Protein AF-A0A7Z2NXB9-F1 (afdb_monomer_lite)

Secondary structure (DSSP, 8-state):
-PPP----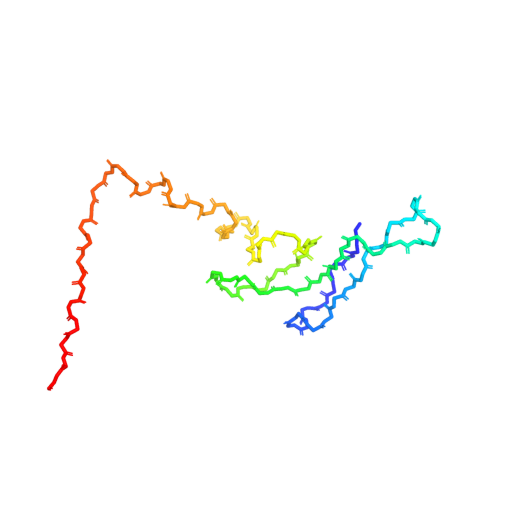SS---EEEEETTSSS-EEEEEEEEEE-TTT--EEEE--SSS-S----TTT-TTT--TTTTSSSS------------

Foldseek 3Di:
DDDADPCPVFPDWQFDWDVVDVVTDGPATWYWDAAPPPRDIDTDPGPVDHRWADDPPDTPVPPCCVPVPDPDDDDDPPDDDDDD

Structure (mmCIF, N/CA/C/O backbone):
data_AF-A0A7Z2NXB9-F1
#
_entry.id   AF-A0A7Z2NXB9-F1
#
loop_
_atom_site.group_PDB
_atom_site.id
_atom_site.type_symbol
_atom_site.label_atom_id
_atom_site.label_alt_id
_atom_site.label_comp_id
_atom_site.label_asym_id
_atom_site.label_entity_id
_atom_site.label_seq_id
_atom_site.pdbx_PDB_ins_code
_atom_site.Cartn_x
_atom_site.Cartn_y
_atom_site.Cartn_z
_atom_site.occupancy
_atom_site.B_iso_or_equiv
_atom_site.auth_seq_id
_atom_site.auth_comp_id
_a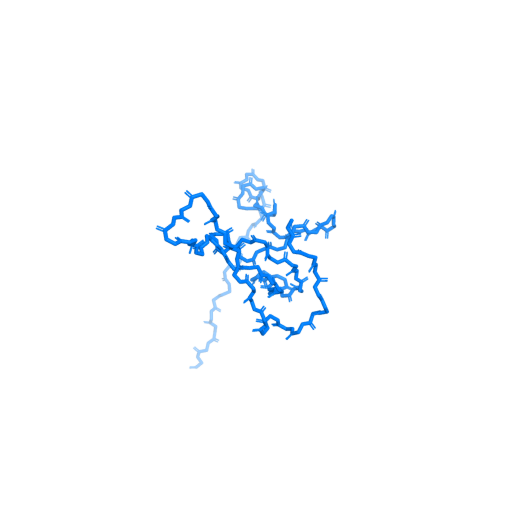tom_site.auth_asym_id
_atom_site.auth_atom_id
_atom_site.pdbx_PDB_model_num
ATOM 1 N N . MET A 1 1 ? 6.622 8.343 -6.512 1.00 61.28 1 MET A N 1
ATOM 2 C CA . MET A 1 1 ? 5.663 7.299 -6.086 1.00 61.28 1 MET A CA 1
ATOM 3 C C . MET A 1 1 ? 4.258 7.840 -6.293 1.00 61.28 1 MET A C 1
ATOM 5 O O . MET A 1 1 ? 4.124 9.057 -6.267 1.00 61.28 1 MET A O 1
ATOM 9 N N . PRO A 1 2 ? 3.255 6.992 -6.567 1.00 67.88 2 PRO A N 1
ATOM 10 C CA . PRO A 1 2 ? 1.873 7.451 -6.710 1.00 67.88 2 PRO A CA 1
ATOM 11 C C . PRO A 1 2 ? 1.398 8.134 -5.426 1.00 67.88 2 PRO A C 1
ATOM 13 O O . PRO A 1 2 ? 1.736 7.687 -4.328 1.00 67.88 2 PRO A O 1
ATOM 16 N N . GLU A 1 3 ? 0.644 9.223 -5.573 1.00 79.56 3 GLU A N 1
ATOM 17 C CA . GLU A 1 3 ? 0.071 9.920 -4.424 1.00 79.56 3 GLU A CA 1
ATOM 18 C C . GLU A 1 3 ? -1.027 9.072 -3.762 1.00 79.56 3 GLU A C 1
ATOM 20 O O . GLU A 1 3 ? -1.777 8.376 -4.459 1.00 79.56 3 GLU A O 1
ATOM 25 N N . PRO A 1 4 ? -1.155 9.117 -2.423 1.00 82.31 4 PRO A N 1
ATOM 26 C CA . PRO A 1 4 ? -2.238 8.432 -1.734 1.00 82.31 4 PRO A CA 1
ATOM 27 C C . PRO A 1 4 ? -3.608 8.960 -2.181 1.00 82.31 4 PRO A C 1
ATOM 29 O O . PRO A 1 4 ? -3.879 10.154 -2.090 1.00 82.31 4 PRO A O 1
ATOM 32 N N . TRP A 1 5 ? -4.498 8.069 -2.627 1.00 86.69 5 TRP A N 1
ATOM 33 C CA . TRP A 1 5 ? -5.909 8.396 -2.880 1.00 86.69 5 TRP A CA 1
ATOM 34 C C . TRP A 1 5 ? -6.740 8.329 -1.588 1.00 86.69 5 TRP A C 1
ATOM 36 O O . TRP A 1 5 ? -6.206 8.061 -0.515 1.00 86.69 5 TRP A O 1
ATOM 46 N N . ALA A 1 6 ? -8.053 8.558 -1.660 1.00 90.25 6 ALA A N 1
ATOM 47 C CA . ALA A 1 6 ? -8.947 8.354 -0.516 1.00 90.25 6 ALA A CA 1
ATOM 48 C C . ALA A 1 6 ? -8.922 6.888 -0.026 1.00 90.25 6 ALA A C 1
ATOM 50 O O . ALA A 1 6 ? -8.877 5.974 -0.846 1.00 90.25 6 ALA A O 1
ATOM 51 N N . ASP A 1 7 ? -8.963 6.656 1.293 1.00 88.44 7 ASP A N 1
ATOM 52 C CA . ASP A 1 7 ? -9.003 5.296 1.860 1.00 88.44 7 ASP A CA 1
ATOM 53 C C . ASP A 1 7 ? -10.282 4.572 1.422 1.00 88.44 7 ASP A C 1
ATOM 55 O O . ASP A 1 7 ? -11.383 4.881 1.872 1.00 88.44 7 ASP A O 1
ATOM 59 N N . ASP A 1 8 ? -10.114 3.590 0.541 1.00 87.44 8 ASP A N 1
ATOM 60 C CA . ASP A 1 8 ? -11.172 2.732 0.010 1.00 87.44 8 ASP A CA 1
ATOM 61 C C . ASP A 1 8 ? -11.267 1.394 0.758 1.00 87.44 8 ASP A C 1
ATOM 63 O O . ASP A 1 8 ? -11.857 0.433 0.269 1.00 87.44 8 ASP A O 1
ATOM 67 N N . GLY A 1 9 ? -10.645 1.294 1.936 1.00 85.12 9 GLY A N 1
ATOM 68 C CA . GLY A 1 9 ? -10.555 0.053 2.696 1.00 85.12 9 GLY A CA 1
ATOM 69 C C . GLY A 1 9 ? -9.494 -0.919 2.173 1.00 85.12 9 GLY A C 1
ATOM 70 O O . GLY A 1 9 ? -9.400 -2.036 2.686 1.00 85.12 9 GLY A O 1
ATOM 71 N N . GLY A 1 10 ? -8.673 -0.506 1.205 1.00 83.62 10 GLY A N 1
ATOM 72 C CA . GLY A 1 10 ? -7.669 -1.345 0.554 1.00 83.62 10 GLY A CA 1
ATOM 73 C C . GLY A 1 10 ? -8.228 -2.179 -0.596 1.00 83.62 10 GLY A C 1
ATOM 74 O O . GLY A 1 10 ? -7.717 -3.269 -0.864 1.00 83.62 10 GLY A O 1
ATOM 75 N N . LEU A 1 11 ? -9.288 -1.687 -1.243 1.00 85.94 11 LEU A N 1
ATOM 76 C CA . LEU A 1 11 ? -9.898 -2.315 -2.415 1.00 85.94 11 LEU A CA 1
ATOM 77 C C . LEU A 1 11 ? -9.041 -2.102 -3.665 1.00 85.94 11 LEU A C 1
ATOM 79 O O . LEU A 1 11 ? -8.804 -3.046 -4.421 1.00 85.94 11 LEU A O 1
ATOM 83 N N . ARG A 1 12 ? -8.536 -0.884 -3.877 1.00 87.19 12 ARG A N 1
ATOM 84 C CA . ARG A 1 12 ? -7.629 -0.578 -4.982 1.00 87.19 12 ARG A CA 1
ATOM 85 C C . ARG A 1 12 ? -6.196 -0.90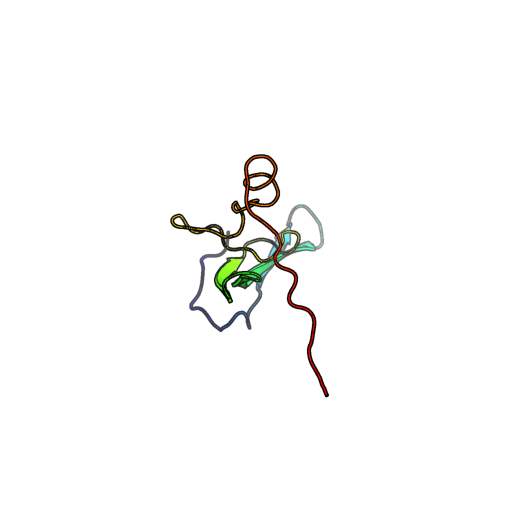9 -4.595 1.00 87.19 12 ARG A C 1
ATOM 87 O O . ARG A 1 12 ? -5.704 -0.518 -3.535 1.00 87.19 12 ARG A O 1
ATOM 94 N N . ARG A 1 13 ? -5.489 -1.564 -5.517 1.00 86.25 13 ARG A N 1
ATOM 95 C CA . ARG A 1 13 ? -4.031 -1.681 -5.489 1.00 86.25 13 ARG A CA 1
ATOM 96 C C . ARG A 1 13 ? -3.469 -1.392 -6.871 1.00 86.25 13 ARG A C 1
ATOM 98 O O . ARG A 1 13 ? -3.812 -2.074 -7.830 1.00 86.25 13 ARG A O 1
ATOM 105 N N . GLU A 1 14 ? -2.627 -0.375 -6.973 1.00 88.56 14 GLU A N 1
ATOM 106 C CA . GLU A 1 14 ? -2.078 0.085 -8.246 1.00 88.56 14 GLU A CA 1
ATOM 107 C C . GLU A 1 14 ? -0.709 -0.564 -8.509 1.00 88.56 14 GLU A C 1
ATOM 109 O O . GLU A 1 14 ? 0.154 -0.537 -7.622 1.00 88.56 14 GLU A O 1
ATOM 114 N N . PRO A 1 15 ? -0.494 -1.193 -9.680 1.00 88.50 15 PRO A N 1
ATOM 115 C CA . PRO A 1 15 ? 0.802 -1.757 -10.028 1.00 88.50 15 PRO A CA 1
ATOM 116 C C . PRO A 1 15 ? 1.818 -0.642 -10.288 1.00 88.50 15 PRO A C 1
ATOM 118 O O . PRO A 1 15 ? 1.564 0.293 -11.040 1.00 88.50 15 PRO A O 1
ATOM 121 N N . VAL A 1 16 ? 3.006 -0.776 -9.709 1.00 87.25 16 VAL A N 1
ATOM 122 C CA . VAL A 1 16 ? 4.174 0.037 -10.049 1.00 87.25 16 VAL A CA 1
ATOM 123 C C . VAL A 1 16 ? 4.999 -0.743 -11.056 1.00 87.25 16 VAL A C 1
ATOM 125 O O . VAL A 1 16 ? 5.408 -1.877 -10.783 1.00 87.25 16 VAL A O 1
ATOM 128 N N . LEU A 1 17 ? 5.221 -0.126 -12.212 1.00 89.88 17 LEU A N 1
ATOM 129 C CA . LEU A 1 17 ? 5.980 -0.701 -13.312 1.00 89.88 17 LEU A CA 1
ATOM 130 C C . LEU A 1 17 ? 7.456 -0.309 -13.227 1.00 89.88 17 LEU A C 1
ATOM 132 O O . LEU A 1 17 ? 7.800 0.812 -12.859 1.00 89.88 17 LEU A O 1
ATOM 136 N N . ASP A 1 18 ? 8.309 -1.258 -13.583 1.00 88.00 18 ASP A N 1
ATOM 137 C CA . ASP A 1 18 ? 9.727 -1.081 -13.860 1.00 88.00 18 ASP A CA 1
ATOM 138 C C . ASP A 1 18 ? 9.900 -1.040 -15.381 1.00 88.00 18 ASP A C 1
ATOM 140 O O . ASP A 1 18 ? 9.632 -2.024 -16.080 1.00 88.00 18 ASP A O 1
ATOM 144 N N . HIS A 1 19 ? 10.264 0.145 -15.870 1.00 91.06 19 HIS A N 1
ATOM 145 C CA . HIS A 1 19 ? 10.405 0.462 -17.289 1.00 91.06 19 HIS A CA 1
ATOM 146 C C . HIS A 1 19 ? 11.795 0.133 -17.845 1.00 91.06 19 HIS A C 1
ATOM 148 O O . HIS A 1 19 ? 11.991 0.266 -19.050 1.00 91.06 19 HIS A O 1
ATOM 154 N N . ASP A 1 20 ? 12.729 -0.344 -17.013 1.00 92.88 20 ASP A N 1
ATOM 155 C CA . ASP A 1 20 ? 14.055 -0.781 -17.472 1.00 92.88 20 ASP A CA 1
ATOM 156 C C . ASP A 1 20 ? 13.993 -2.142 -18.198 1.00 92.88 20 ASP A C 1
ATOM 158 O O . ASP A 1 20 ? 14.983 -2.614 -18.757 1.00 92.88 20 ASP A O 1
ATOM 162 N N . TYR A 1 21 ? 12.814 -2.776 -18.220 1.00 89.31 21 TYR A N 1
ATOM 163 C CA . TYR A 1 21 ? 12.521 -4.018 -18.931 1.00 89.31 21 TYR A CA 1
ATOM 164 C C . TYR A 1 21 ? 11.582 -3.756 -20.114 1.00 89.31 21 TYR A C 1
ATOM 166 O O . TYR A 1 21 ? 10.676 -2.925 -20.039 1.00 89.31 21 TYR A O 1
ATOM 174 N N . ALA A 1 22 ? 11.759 -4.518 -21.197 1.00 89.69 22 ALA A N 1
ATOM 175 C CA . ALA A 1 22 ? 10.883 -4.506 -22.366 1.00 89.69 22 ALA A CA 1
ATOM 176 C C . ALA A 1 22 ? 10.302 -5.918 -22.601 1.00 89.69 22 ALA A C 1
ATOM 178 O O . ALA A 1 22 ? 11.044 -6.805 -23.031 1.00 89.69 22 ALA A O 1
ATOM 179 N N . PRO A 1 23 ? 9.000 -6.153 -22.332 1.00 88.50 23 PRO A N 1
ATOM 180 C CA . PRO A 1 23 ? 8.002 -5.192 -21.844 1.00 88.50 23 PRO A CA 1
ATOM 181 C C . PRO A 1 23 ? 8.185 -4.811 -20.356 1.00 88.50 23 PRO A C 1
ATOM 183 O O . PRO A 1 23 ? 8.786 -5.586 -19.606 1.00 88.50 23 PRO A O 1
ATOM 186 N N . PRO A 1 24 ? 7.641 -3.656 -19.909 1.00 92.62 24 PRO A N 1
ATOM 187 C CA . PRO A 1 24 ? 7.691 -3.245 -18.508 1.00 92.62 24 PRO A CA 1
ATOM 188 C C . PRO A 1 24 ? 7.085 -4.296 -17.582 1.00 92.62 24 PRO A C 1
ATOM 190 O O . PRO A 1 24 ? 6.039 -4.880 -17.881 1.00 92.62 24 PRO A O 1
ATOM 193 N N . ARG A 1 25 ? 7.718 -4.512 -16.428 1.00 91.75 25 ARG A N 1
ATOM 194 C CA . ARG A 1 25 ? 7.282 -5.517 -15.448 1.00 91.75 25 ARG A CA 1
ATOM 195 C C . ARG A 1 25 ? 6.681 -4.858 -14.217 1.00 91.75 25 ARG A C 1
ATOM 197 O O . ARG A 1 25 ? 7.140 -3.811 -13.774 1.00 91.75 25 ARG A O 1
ATOM 204 N N . VAL A 1 26 ? 5.686 -5.498 -13.613 1.00 89.56 26 VAL A N 1
ATOM 205 C CA . VAL A 1 26 ? 5.164 -5.061 -12.313 1.00 89.56 26 VAL A CA 1
ATOM 206 C C . VAL A 1 26 ? 6.174 -5.435 -11.231 1.00 89.56 26 VAL A C 1
ATOM 208 O O . VAL A 1 26 ? 6.459 -6.615 -11.040 1.00 89.56 26 VAL A O 1
ATOM 211 N N . VAL A 1 27 ? 6.693 -4.447 -10.502 1.00 87.31 27 VAL A N 1
ATOM 212 C CA . VAL A 1 27 ? 7.628 -4.681 -9.385 1.00 87.31 27 VAL A CA 1
ATOM 213 C C . VAL A 1 27 ? 6.950 -4.677 -8.022 1.00 87.31 27 VAL A C 1
ATOM 215 O O . VAL A 1 27 ? 7.446 -5.302 -7.089 1.00 87.31 27 VAL A O 1
ATOM 218 N N . ARG A 1 28 ? 5.814 -3.988 -7.878 1.00 85.38 28 ARG A N 1
ATOM 219 C CA . ARG A 1 28 ? 5.043 -3.943 -6.624 1.00 85.38 28 ARG A CA 1
ATOM 220 C C . ARG A 1 28 ? 3.627 -3.436 -6.856 1.00 85.38 28 ARG A C 1
ATOM 222 O O . ARG A 1 28 ? 3.343 -2.855 -7.895 1.00 85.38 28 ARG A O 1
ATOM 229 N N . PHE A 1 29 ? 2.771 -3.605 -5.852 1.00 86.56 29 PHE A N 1
ATOM 230 C CA . PHE A 1 29 ? 1.438 -3.011 -5.812 1.00 86.56 29 PHE A CA 1
ATOM 231 C C . PHE A 1 29 ? 1.309 -2.070 -4.618 1.00 86.56 29 PHE A C 1
ATOM 233 O O . PHE A 1 29 ? 1.476 -2.492 -3.469 1.00 86.56 29 PHE A O 1
ATOM 240 N N . VAL A 1 30 ? 0.964 -0.818 -4.879 1.00 88.62 30 VAL A N 1
ATOM 241 C CA . VAL A 1 30 ? 0.770 0.211 -3.851 1.00 88.62 30 VAL A CA 1
ATOM 242 C C . VAL A 1 30 ? -0.710 0.413 -3.555 1.00 88.62 30 VAL A C 1
ATOM 244 O O . VAL A 1 30 ? -1.557 0.116 -4.396 1.00 88.62 30 VAL A O 1
ATOM 247 N N . GLY A 1 31 ? -1.036 0.887 -2.360 1.00 90.12 31 GLY A N 1
ATOM 248 C CA . GLY A 1 31 ? -2.405 1.252 -2.003 1.00 90.12 31 GLY A CA 1
ATOM 249 C C . GLY A 1 31 ? -2.681 1.186 -0.514 1.00 90.12 31 GLY A C 1
ATOM 250 O O . GLY A 1 31 ? -1.799 0.876 0.290 1.00 90.12 31 GLY A O 1
ATOM 251 N N . TRP A 1 32 ? -3.922 1.475 -0.135 1.00 89.81 32 TRP A N 1
ATOM 252 C CA . TRP A 1 32 ? -4.333 1.409 1.261 1.00 89.81 32 TRP A CA 1
ATOM 253 C C . TRP A 1 32 ? -4.284 -0.019 1.792 1.00 89.81 32 TRP A C 1
ATOM 255 O O . TRP A 1 32 ? -4.687 -0.985 1.146 1.00 89.81 32 TRP A O 1
ATOM 265 N N . ALA A 1 33 ? -3.771 -0.160 3.006 1.00 87.94 33 ALA A N 1
ATOM 266 C CA . ALA A 1 33 ? -3.763 -1.411 3.735 1.00 87.94 33 ALA A CA 1
ATOM 267 C C . ALA A 1 33 ? -4.137 -1.163 5.194 1.00 87.94 33 ALA A C 1
ATOM 269 O O . ALA A 1 33 ? -4.022 -0.062 5.728 1.00 87.94 33 ALA A O 1
ATOM 270 N N . ARG A 1 34 ? -4.568 -2.227 5.867 1.00 87.88 34 ARG A N 1
ATOM 271 C CA . ARG A 1 34 ? -4.843 -2.212 7.304 1.00 87.88 34 ARG A CA 1
ATOM 272 C C . ARG A 1 34 ? -3.683 -2.855 8.038 1.00 87.88 34 ARG A C 1
ATOM 274 O O . ARG A 1 34 ? -3.261 -3.956 7.676 1.00 87.88 34 ARG A O 1
ATOM 281 N N . CYS A 1 35 ? -3.182 -2.183 9.071 1.00 87.69 35 CYS A N 1
ATOM 282 C CA . CYS A 1 35 ? -2.126 -2.738 9.907 1.00 87.69 35 CYS A CA 1
ATOM 283 C C . CYS A 1 35 ? -2.580 -4.072 10.524 1.00 87.69 35 CYS A C 1
ATOM 285 O O . CYS A 1 35 ? -3.699 -4.175 11.024 1.00 87.69 35 CYS A O 1
ATOM 287 N N . LEU A 1 36 ? -1.723 -5.093 10.513 1.00 86.44 36 LEU A N 1
ATOM 288 C CA . LEU A 1 36 ? -2.034 -6.388 11.126 1.00 86.44 36 LEU A CA 1
ATOM 289 C C . LEU A 1 36 ? -2.137 -6.313 12.657 1.00 86.44 36 LEU A C 1
ATOM 291 O O . LEU A 1 36 ? -2.898 -7.081 13.231 1.00 86.44 36 LEU A O 1
ATOM 295 N N . ARG A 1 37 ? -1.428 -5.375 13.305 1.00 84.50 37 ARG A N 1
ATOM 296 C CA . ARG A 1 37 ? -1.455 -5.177 14.766 1.00 84.50 37 ARG A CA 1
ATOM 297 C C . ARG A 1 37 ? -2.616 -4.280 15.199 1.00 84.50 37 ARG A C 1
ATOM 299 O O . ARG A 1 37 ? -3.497 -4.724 15.919 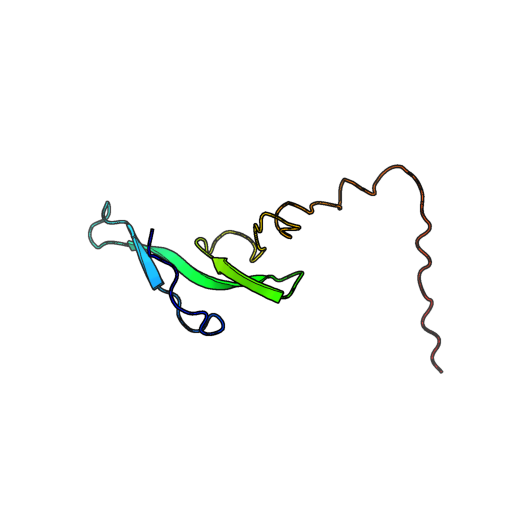1.00 84.50 37 ARG A O 1
ATOM 306 N N . CYS A 1 38 ? -2.646 -3.026 14.744 1.00 87.00 38 CYS A N 1
ATOM 307 C CA . CYS A 1 38 ? -3.606 -2.027 15.238 1.00 87.00 38 CYS A CA 1
ATOM 308 C C . CYS A 1 38 ? -4.796 -1.756 14.305 1.00 87.00 38 CYS A C 1
ATOM 310 O O . CYS A 1 38 ? -5.618 -0.896 14.608 1.00 87.00 38 CYS A O 1
ATOM 312 N N . ARG A 1 39 ? -4.877 -2.424 13.142 1.00 86.31 39 ARG A N 1
ATOM 313 C CA . ARG A 1 39 ? -5.942 -2.255 12.127 1.00 86.31 39 ARG A CA 1
ATOM 314 C C . ARG A 1 39 ? -6.100 -0.838 11.554 1.00 86.31 39 ARG A C 1
ATOM 316 O O . ARG A 1 39 ? -6.978 -0.622 10.719 1.00 86.31 39 ARG A O 1
ATOM 323 N N . ARG A 1 40 ? -5.231 0.110 11.920 1.00 87.44 40 ARG A N 1
ATOM 324 C CA . ARG A 1 40 ? -5.223 1.465 11.355 1.00 87.44 40 ARG A CA 1
ATOM 325 C C . ARG A 1 40 ? -4.961 1.412 9.843 1.00 87.44 40 ARG A C 1
ATOM 327 O O . ARG A 1 40 ? -4.128 0.599 9.416 1.00 87.44 40 ARG A O 1
ATOM 334 N N . PRO A 1 41 ? -5.669 2.230 9.047 1.00 87.31 41 PRO A N 1
ATOM 335 C CA . PRO A 1 41 ? -5.369 2.371 7.634 1.00 87.31 41 PRO A CA 1
ATOM 336 C C . PRO A 1 41 ? -4.023 3.073 7.473 1.00 87.31 41 PRO A C 1
ATOM 338 O O . PRO A 1 41 ? -3.701 4.007 8.206 1.00 87.31 41 PRO A O 1
ATOM 341 N N . PHE A 1 42 ? -3.217 2.591 6.540 1.00 87.38 42 PHE A N 1
ATOM 342 C CA . PHE A 1 42 ? -1.967 3.224 6.151 1.00 87.38 42 PHE A CA 1
ATOM 343 C C . PHE A 1 42 ? -1.739 2.996 4.661 1.00 87.38 42 PHE A C 1
ATOM 345 O O . PHE A 1 42 ? -2.136 1.960 4.117 1.00 87.38 42 PHE A O 1
ATOM 352 N N . PHE A 1 43 ? -1.101 3.958 4.005 1.00 86.88 43 PHE A N 1
ATOM 353 C CA . PHE A 1 43 ? -0.729 3.804 2.610 1.00 86.88 43 PHE A CA 1
ATOM 354 C C . PHE A 1 43 ? 0.498 2.893 2.522 1.00 86.88 43 PHE A C 1
ATOM 356 O O . PHE A 1 43 ? 1.555 3.185 3.081 1.00 86.88 43 PHE A O 1
ATOM 363 N N . SER A 1 44 ? 0.330 1.735 1.894 1.00 84.81 44 SER A N 1
ATOM 364 C CA . SER A 1 44 ? 1.368 0.728 1.740 1.00 84.81 44 SER A CA 1
ATOM 365 C C . SER A 1 44 ? 2.031 0.901 0.384 1.00 84.81 44 SER A C 1
ATOM 367 O O . SER A 1 44 ? 1.420 0.683 -0.660 1.00 84.81 44 SER A O 1
ATOM 369 N N . GLU A 1 45 ? 3.309 1.260 0.409 1.00 83.50 45 GLU A N 1
ATOM 370 C CA . GLU A 1 45 ? 4.118 1.397 -0.801 1.00 83.50 45 GLU A CA 1
ATOM 371 C C . GLU A 1 45 ? 4.849 0.100 -1.179 1.00 83.50 45 GLU A C 1
ATOM 373 O O . GLU A 1 45 ? 5.672 0.095 -2.093 1.00 83.50 45 GLU A O 1
ATOM 378 N N . ASP A 1 46 ? 4.614 -1.000 -0.462 1.00 73.06 46 ASP A N 1
ATOM 379 C CA . ASP A 1 46 ? 5.397 -2.223 -0.615 1.00 73.06 46 ASP A CA 1
ATOM 380 C C . ASP A 1 46 ? 4.573 -3.484 -0.322 1.00 73.06 46 ASP A C 1
ATOM 382 O O . ASP A 1 46 ? 3.885 -3.577 0.694 1.00 73.06 46 ASP A O 1
ATOM 386 N N . VAL A 1 47 ? 4.678 -4.471 -1.211 1.00 63.06 47 VAL A N 1
ATOM 387 C CA . VAL A 1 47 ? 4.061 -5.801 -1.080 1.00 63.06 47 VAL A CA 1
ATOM 388 C C . VAL A 1 47 ? 4.940 -6.797 -0.331 1.00 63.06 47 VAL A C 1
ATOM 390 O O . VAL A 1 47 ? 4.408 -7.752 0.227 1.00 63.06 47 VAL A O 1
ATOM 393 N N . VAL A 1 48 ? 6.260 -6.590 -0.306 1.00 61.59 48 VAL A N 1
ATOM 394 C CA . VAL A 1 48 ? 7.217 -7.531 0.298 1.00 61.59 48 VAL A CA 1
ATOM 395 C C . VAL A 1 48 ? 7.250 -7.379 1.819 1.00 61.59 48 VAL A C 1
ATOM 397 O O . VAL A 1 48 ? 7.541 -8.320 2.555 1.00 61.59 48 VAL A O 1
ATOM 400 N N . ARG A 1 49 ? 6.933 -6.186 2.322 1.00 65.69 49 ARG A N 1
ATOM 401 C CA . ARG A 1 49 ? 7.001 -5.883 3.752 1.00 65.69 49 ARG A CA 1
ATOM 402 C C . ARG A 1 49 ? 5.707 -6.265 4.465 1.00 65.69 49 ARG A C 1
ATOM 404 O O . ARG A 1 49 ? 4.609 -6.073 3.946 1.00 65.69 49 ARG A O 1
ATOM 411 N N . LEU A 1 50 ? 5.838 -6.744 5.708 1.00 71.62 50 LEU A N 1
ATOM 412 C CA . LEU A 1 50 ? 4.692 -6.942 6.598 1.00 71.62 50 LEU A CA 1
ATOM 413 C C . LEU A 1 50 ? 3.815 -5.684 6.635 1.00 71.62 50 LEU A C 1
ATOM 415 O O . LEU A 1 50 ? 4.317 -4.561 6.723 1.00 71.62 50 LEU A O 1
ATOM 419 N N . ARG A 1 51 ? 2.493 -5.898 6.605 1.00 82.44 51 ARG A N 1
ATOM 420 C CA . ARG A 1 51 ? 1.471 -4.845 6.654 1.00 82.44 51 ARG A CA 1
ATOM 421 C C . ARG A 1 51 ? 1.410 -4.207 8.049 1.00 82.44 51 ARG A C 1
ATOM 423 O O . ARG A 1 51 ? 0.479 -4.444 8.817 1.00 82.44 51 ARG A O 1
ATOM 430 N N . MET A 1 52 ? 2.424 -3.424 8.395 1.00 85.06 52 MET A N 1
ATOM 431 C CA . MET A 1 52 ? 2.557 -2.690 9.652 1.00 85.06 52 MET A CA 1
ATOM 432 C C . MET A 1 52 ? 2.709 -1.198 9.360 1.00 85.06 52 MET A C 1
ATOM 434 O O . MET A 1 52 ? 3.498 -0.818 8.498 1.00 85.06 52 MET A O 1
ATOM 438 N N . CYS A 1 53 ? 1.946 -0.361 10.064 1.00 85.81 53 CYS A N 1
ATOM 439 C CA . CYS A 1 53 ? 1.988 1.088 9.883 1.00 85.81 53 CYS A CA 1
ATOM 440 C C . CYS A 1 53 ? 3.264 1.705 10.488 1.00 85.81 53 CYS A C 1
ATOM 442 O O . CYS A 1 53 ? 3.791 1.209 11.484 1.00 85.81 53 CYS A O 1
ATOM 444 N N . THR A 1 54 ? 3.727 2.810 9.900 1.00 77.81 54 THR A N 1
ATOM 445 C CA . THR A 1 54 ? 4.957 3.550 10.259 1.00 77.81 54 THR A CA 1
ATOM 446 C C . THR A 1 54 ? 4.675 4.920 10.881 1.00 77.81 54 THR A C 1
ATOM 448 O O . THR A 1 54 ? 5.462 5.845 10.736 1.00 77.81 54 THR A O 1
ATOM 451 N N . GLY A 1 55 ? 3.509 5.096 11.511 1.00 69.19 55 GLY A N 1
ATOM 452 C CA . GLY A 1 55 ? 3.073 6.410 11.992 1.00 69.19 55 GLY A CA 1
ATOM 453 C C . GLY A 1 55 ? 4.017 7.031 13.031 1.00 69.19 55 GLY A C 1
ATOM 454 O O . GLY A 1 55 ? 4.517 6.324 13.901 1.00 69.19 55 GLY A O 1
ATOM 455 N N . ALA A 1 56 ? 4.171 8.361 12.977 1.00 59.38 56 ALA A N 1
ATOM 456 C CA . ALA A 1 56 ? 5.038 9.162 13.856 1.00 59.38 56 ALA A CA 1
ATOM 457 C C . ALA A 1 56 ? 4.712 9.055 15.362 1.00 59.38 56 ALA A C 1
ATOM 459 O O . ALA A 1 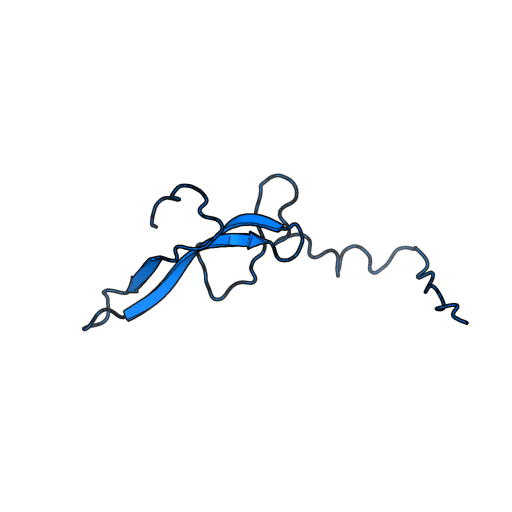56 ? 5.552 9.366 16.198 1.00 59.38 56 ALA A O 1
ATOM 460 N N . VAL A 1 57 ? 3.505 8.600 15.720 1.00 59.03 57 VAL A N 1
ATOM 461 C CA . VAL A 1 57 ? 3.111 8.290 17.102 1.00 59.03 57 VAL A CA 1
ATOM 462 C C . VAL A 1 57 ? 2.645 6.834 17.159 1.00 59.03 57 VAL A C 1
ATOM 464 O O . VAL A 1 57 ? 1.499 6.514 16.823 1.00 59.03 57 VAL A O 1
ATOM 467 N N . GLY A 1 58 ? 3.547 5.934 17.556 1.00 65.50 58 GLY A N 1
ATOM 468 C CA . GLY A 1 58 ? 3.228 4.525 17.810 1.00 65.50 58 GLY A CA 1
ATOM 469 C C . GLY A 1 58 ? 2.967 3.686 16.554 1.00 65.50 58 GLY A C 1
ATOM 470 O O . GLY A 1 58 ? 2.015 2.900 16.514 1.00 65.50 58 GLY A O 1
ATOM 471 N N . GLY A 1 59 ? 3.774 3.860 15.504 1.00 75.88 59 GLY A N 1
ATOM 472 C CA . GLY A 1 59 ? 3.790 2.951 14.360 1.00 75.88 59 GLY A CA 1
ATOM 473 C C . GLY A 1 59 ? 4.167 1.527 14.781 1.00 75.88 59 GLY A C 1
ATOM 474 O O . GLY A 1 59 ? 5.173 1.307 15.443 1.00 75.88 59 GLY A O 1
ATOM 475 N N . CYS A 1 60 ? 3.378 0.533 14.368 1.00 79.88 60 CYS A N 1
ATOM 476 C CA . CYS A 1 60 ? 3.603 -0.864 14.754 1.00 79.88 60 CYS A CA 1
ATOM 477 C C . CYS A 1 60 ? 4.810 -1.518 14.067 1.00 79.88 60 CYS A C 1
ATOM 479 O O . CYS A 1 60 ? 5.136 -2.654 14.398 1.00 79.88 60 CYS A O 1
ATOM 481 N N . ARG A 1 61 ? 5.418 -0.856 13.073 1.00 75.50 61 ARG A N 1
ATOM 482 C CA . ARG A 1 61 ? 6.581 -1.377 12.343 1.00 75.50 61 ARG A CA 1
ATOM 483 C C . ARG A 1 61 ? 7.850 -1.403 13.197 1.00 75.50 61 ARG A C 1
ATOM 485 O O . ARG A 1 61 ? 8.682 -2.276 12.995 1.00 75.50 61 ARG A O 1
ATOM 492 N N . GLU A 1 62 ? 7.983 -0.444 14.106 1.00 65.50 62 GLU A N 1
ATOM 493 C CA . GLU A 1 62 ? 9.177 -0.233 14.937 1.00 65.50 62 GLU A CA 1
ATOM 494 C C . GLU A 1 62 ? 8.998 -0.788 16.351 1.00 65.50 62 GLU A C 1
ATOM 496 O O . GLU A 1 62 ? 9.959 -0.909 17.101 1.00 65.50 62 GLU A O 1
ATOM 501 N N . SER A 1 63 ? 7.769 -1.167 16.709 1.00 56.38 63 SER A N 1
ATOM 502 C CA . SER A 1 63 ? 7.440 -1.829 17.968 1.00 56.38 63 SER A CA 1
ATOM 503 C C . SER A 1 63 ? 7.891 -3.296 17.952 1.00 56.38 63 SER A C 1
ATOM 505 O O . SER A 1 63 ? 7.075 -4.207 18.121 1.00 56.38 63 SER A O 1
ATOM 507 N N . ASP A 1 64 ? 9.183 -3.536 17.723 1.00 50.50 64 ASP A N 1
ATOM 508 C CA . ASP A 1 64 ? 9.840 -4.787 18.091 1.00 50.50 64 ASP A CA 1
ATOM 509 C C . ASP A 1 64 ? 10.064 -4.783 19.612 1.00 50.50 64 ASP A C 1
ATOM 511 O O . ASP A 1 64 ? 11.167 -4.676 20.136 1.00 50.50 64 ASP A O 1
ATOM 515 N N . GLU A 1 65 ? 8.963 -4.862 20.358 1.00 50.75 65 GLU A N 1
ATOM 516 C CA . GLU A 1 65 ? 9.000 -5.069 21.810 1.00 50.75 65 GLU A CA 1
ATOM 517 C C . GLU A 1 65 ? 9.374 -6.524 22.150 1.00 50.75 65 GLU A C 1
ATOM 519 O O . GLU A 1 65 ? 9.468 -6.889 23.316 1.00 50.75 65 GLU A O 1
ATOM 524 N N . ARG A 1 66 ? 9.653 -7.373 21.145 1.00 51.75 66 ARG A N 1
ATOM 525 C CA . ARG A 1 66 ? 10.195 -8.721 21.372 1.00 51.75 66 ARG A CA 1
ATOM 526 C C . ARG A 1 66 ? 11.625 -8.700 21.913 1.00 51.75 66 ARG A C 1
ATOM 528 O O . ARG A 1 66 ? 12.028 -9.701 22.499 1.00 51.75 66 ARG A O 1
ATOM 535 N N . PHE A 1 67 ? 12.351 -7.587 21.788 1.00 48.78 67 PHE A N 1
ATOM 536 C CA . PHE A 1 67 ? 13.646 -7.391 22.453 1.00 48.78 67 PHE A CA 1
ATOM 537 C C . PHE A 1 67 ? 13.637 -6.327 23.563 1.00 48.78 67 PHE A C 1
ATOM 539 O O . PHE A 1 67 ? 14.660 -6.155 24.221 1.00 48.78 67 PHE A O 1
ATOM 546 N N . ALA A 1 68 ? 12.517 -5.637 23.810 1.00 48.22 68 ALA A N 1
ATOM 547 C CA . ALA A 1 68 ? 12.439 -4.615 24.862 1.00 48.22 68 ALA A CA 1
ATOM 548 C C . ALA A 1 68 ? 11.991 -5.177 26.225 1.00 48.22 68 ALA A C 1
ATOM 550 O O . ALA A 1 68 ? 12.455 -4.696 27.253 1.00 48.22 68 ALA A O 1
ATOM 551 N N . ASP A 1 69 ? 11.190 -6.247 26.249 1.00 46.28 69 ASP A N 1
ATOM 552 C CA . ASP A 1 69 ? 10.673 -6.848 27.494 1.00 46.28 69 ASP A CA 1
ATOM 553 C C . ASP A 1 69 ? 11.348 -8.187 27.844 1.00 46.28 69 ASP A C 1
ATOM 555 O O . ASP A 1 69 ? 10.731 -9.125 28.346 1.00 46.28 69 ASP A O 1
ATOM 559 N N . GLY A 1 70 ? 12.640 -8.304 27.530 1.00 45.62 70 GLY A N 1
ATOM 560 C CA . GLY A 1 70 ? 13.379 -9.562 27.629 1.00 45.62 70 GLY A CA 1
ATOM 561 C C . GLY A 1 70 ? 14.244 -9.768 28.872 1.00 45.62 70 GLY A C 1
ATOM 562 O O . GLY A 1 70 ? 14.667 -10.902 29.076 1.00 45.62 70 GLY A O 1
ATOM 563 N N . LEU A 1 71 ? 14.555 -8.747 29.689 1.00 53.44 71 LEU A N 1
ATOM 564 C CA . LEU A 1 71 ? 15.502 -8.923 30.811 1.00 53.44 71 LEU A CA 1
ATOM 565 C C . LEU A 1 71 ? 15.214 -8.160 32.117 1.00 53.44 71 LEU A C 1
ATOM 567 O O . LEU A 1 71 ? 16.064 -8.192 33.002 1.00 53.44 71 LEU A O 1
ATOM 571 N N . THR A 1 72 ? 14.029 -7.582 32.334 1.00 52.00 72 THR A N 1
ATOM 572 C CA . THR A 1 72 ? 13.651 -7.143 33.696 1.00 52.00 72 THR A CA 1
ATOM 573 C C . THR A 1 72 ? 12.149 -7.236 33.964 1.00 52.00 72 THR A C 1
ATOM 575 O O . THR A 1 72 ? 11.429 -6.256 33.855 1.00 52.00 72 THR A O 1
ATOM 578 N N . GLY A 1 7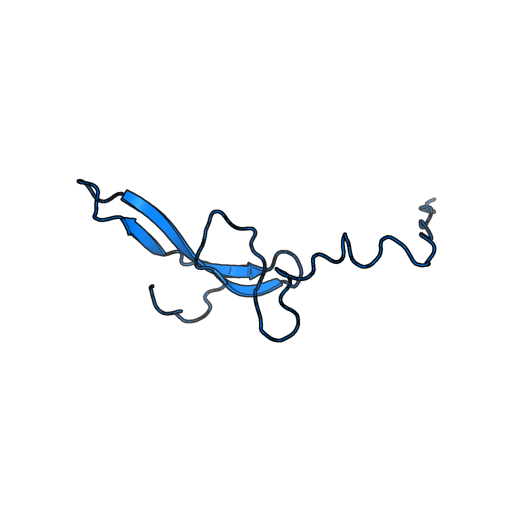3 ? 11.725 -8.426 34.405 1.00 48.81 73 GLY A N 1
ATOM 579 C CA . GLY A 1 73 ? 10.694 -8.612 35.434 1.00 48.81 73 GLY A CA 1
ATOM 580 C C . GLY A 1 73 ? 9.223 -8.468 35.026 1.00 48.81 73 GLY A C 1
ATOM 581 O O . GLY A 1 73 ? 8.722 -7.362 34.879 1.00 48.81 73 GLY A O 1
ATOM 582 N N . GLY A 1 74 ? 8.481 -9.583 35.018 1.00 41.84 74 GLY A N 1
ATOM 583 C CA . GLY A 1 74 ? 7.014 -9.520 35.072 1.00 41.84 74 GLY A CA 1
ATOM 584 C C . GLY A 1 74 ? 6.270 -10.768 34.598 1.00 41.84 74 GLY A C 1
ATOM 585 O O . GLY A 1 74 ? 5.764 -10.796 33.488 1.00 41.84 74 GLY A O 1
ATOM 586 N N . ASN A 1 75 ? 6.212 -11.787 35.457 1.00 44.81 75 ASN A N 1
ATOM 587 C CA . ASN A 1 75 ? 5.295 -12.939 35.503 1.00 44.81 75 ASN A CA 1
ATOM 588 C C . ASN A 1 75 ? 4.290 -13.133 34.346 1.00 44.81 75 ASN A C 1
ATOM 590 O O . ASN A 1 75 ? 3.232 -12.504 34.295 1.00 44.81 75 ASN A O 1
ATOM 594 N N . TYR A 1 76 ? 4.547 -14.155 33.525 1.00 44.22 76 TYR A N 1
ATOM 595 C CA . TYR A 1 76 ? 3.511 -14.829 32.749 1.00 44.22 76 TYR A CA 1
ATOM 596 C C . TYR A 1 76 ? 2.539 -15.529 33.722 1.00 44.22 76 TYR A C 1
ATOM 598 O O . TYR A 1 76 ? 2.816 -16.595 34.264 1.00 44.22 76 TYR A O 1
ATOM 606 N N . SER A 1 77 ? 1.376 -14.937 33.973 1.00 54.56 77 SER A N 1
ATOM 607 C CA . SER A 1 77 ? 0.252 -15.673 34.557 1.00 54.56 77 SER A CA 1
ATOM 608 C C . SER A 1 77 ? -0.514 -16.315 33.410 1.00 54.56 77 SER A C 1
ATOM 610 O O . SER A 1 77 ? -1.384 -15.703 32.804 1.00 54.56 77 SER A O 1
ATOM 612 N N . GLY A 1 78 ? -0.119 -17.537 33.052 1.00 44.78 78 GLY A N 1
ATOM 613 C CA . GLY A 1 78 ? -0.870 -18.355 32.109 1.00 44.78 78 GLY A CA 1
ATOM 614 C C . GLY A 1 78 ? -2.209 -18.752 32.724 1.00 44.78 78 GLY A C 1
ATOM 615 O O . GLY A 1 78 ? -2.251 -19.617 33.600 1.00 44.78 78 GLY A O 1
ATOM 616 N N . ASP A 1 79 ? -3.292 -18.126 32.266 1.00 47.62 79 ASP A N 1
ATOM 617 C CA . ASP A 1 79 ? -4.656 -18.524 32.598 1.00 47.62 79 ASP A CA 1
ATOM 618 C C . ASP A 1 79 ? -4.892 -19.982 32.179 1.00 47.62 79 ASP A C 1
ATOM 620 O O . ASP A 1 79 ? -4.963 -20.333 30.996 1.00 47.62 79 ASP A O 1
ATOM 624 N N . ARG A 1 80 ? -5.008 -20.861 33.182 1.00 52.06 80 ARG A N 1
ATOM 625 C CA . ARG A 1 80 ? -5.525 -22.217 33.006 1.00 52.06 80 ARG A CA 1
ATOM 626 C C . ARG A 1 80 ? -6.990 -22.096 32.607 1.00 52.06 80 ARG A C 1
ATOM 628 O O . ARG A 1 80 ? -7.800 -21.582 33.373 1.00 52.06 80 ARG A O 1
ATOM 635 N N . ARG A 1 81 ? -7.333 -22.607 31.423 1.00 47.38 81 ARG A N 1
ATOM 636 C CA . ARG A 1 81 ? -8.725 -22.834 31.022 1.00 47.38 81 ARG A CA 1
ATOM 637 C C . ARG A 1 81 ? -9.425 -23.665 32.100 1.00 47.38 81 ARG A C 1
ATOM 639 O O . ARG A 1 81 ? -9.090 -24.832 32.287 1.00 47.38 81 ARG A O 1
ATOM 646 N N . ALA A 1 82 ? -10.393 -23.055 32.775 1.00 45.72 82 ALA A N 1
ATOM 647 C CA . ALA A 1 82 ? -11.463 -23.752 33.464 1.00 45.72 82 ALA A CA 1
ATOM 648 C C . ALA A 1 82 ? -12.619 -23.948 32.475 1.00 45.72 82 ALA A C 1
ATOM 650 O O . ALA A 1 82 ? -13.062 -23.005 31.821 1.00 45.72 82 ALA A O 1
ATOM 651 N N . GLY A 1 83 ? -13.073 -25.186 32.364 1.00 42.69 83 GLY A N 1
ATOM 652 C CA . GLY A 1 83 ? -14.267 -25.614 31.646 1.00 42.69 83 GLY A CA 1
ATOM 653 C C . GLY A 1 83 ? -14.215 -27.135 31.604 1.00 42.69 83 GLY A C 1
ATOM 654 O O . GLY A 1 83 ? -13.213 -27.680 31.156 1.00 42.69 83 GLY A O 1
ATOM 655 N N . GLY A 1 84 ? -15.175 -27.887 32.110 1.00 36.44 84 GLY A N 1
ATOM 656 C CA . GLY A 1 84 ? -16.480 -27.627 32.708 1.00 36.44 84 GLY A CA 1
ATOM 657 C C . GLY A 1 84 ? -17.095 -29.005 32.919 1.00 36.44 84 GLY A C 1
ATOM 658 O O . GLY A 1 84 ? -16.775 -29.892 32.093 1.00 36.44 84 GLY A O 1
#

Radius of gyration: 19.24 Å; chains: 1; bounding box: 32×38×58 Å

pLDDT: mean 73.37, std 17.27, range [36.44, 92.88]

Sequence (84 aa):
MPEPWADDGGLRREPVLDHDYAPPRVVRFVGWARCLRCRRPFFSEDVVRLRMCTGAVGGCRESDERFADGLTGGNYSGDRRAGG

Organism: NCBI:txid2698679